Protein AF-T1BS08-F1 (afdb_monomer_lite)

Secondary structure (DSSP, 8-state):
-HHHHHHHHHHHHHHHHHHHTTGGGT--HHHHHHHHHT--EEEETTEEEEPP--HHHHHHHHHTT-TT------

Sequence (74 aa):
MFVNFIALILHYRIYNLLKKHDLLKRYSPEDVITHLERVYMLKIGDDWRISEIPKKTNDIIEALEIPIMQKSGS

Radius of gyration: 14.48 Å; chains: 1; bounding box: 33×48×30 Å

Structure (mmCIF, N/CA/C/O backbone):
data_AF-T1BS08-F1
#
_entry.id   AF-T1BS08-F1
#
loop_
_atom_site.group_PDB
_atom_site.id
_atom_site.type_symbol
_atom_site.label_atom_id
_atom_site.label_alt_id
_atom_site.label_comp_id
_atom_site.label_asym_id
_atom_site.label_entity_id
_atom_site.label_seq_id
_atom_site.pdbx_PDB_ins_code
_atom_site.Cartn_x
_atom_site.Cartn_y
_atom_site.Cartn_z
_atom_site.occupancy
_atom_site.B_iso_or_equiv
_atom_site.auth_seq_id
_atom_site.auth_comp_id
_atom_site.auth_asym_id
_atom_site.auth_atom_id
_atom_site.pdbx_PDB_model_num
ATOM 1 N N . MET A 1 1 ? 2.585 20.093 -9.225 1.00 80.50 1 MET A N 1
ATOM 2 C CA . MET A 1 1 ? 1.156 20.052 -8.829 1.00 80.50 1 MET A CA 1
ATOM 3 C C . MET A 1 1 ? 0.438 18.779 -9.286 1.00 80.50 1 MET A C 1
ATOM 5 O O . MET A 1 1 ? -0.099 18.096 -8.429 1.00 80.50 1 MET A O 1
ATOM 9 N N . PHE A 1 2 ? 0.459 18.401 -10.572 1.00 93.44 2 PHE A N 1
ATOM 10 C CA . PHE A 1 2 ? -0.263 17.212 -11.075 1.00 93.44 2 PHE A CA 1
ATOM 11 C C . PHE A 1 2 ? 0.162 15.874 -10.437 1.00 93.44 2 PHE A C 1
ATOM 13 O O . PHE A 1 2 ? -0.684 15.095 -10.012 1.00 93.44 2 PHE A O 1
ATOM 20 N N . VAL A 1 3 ? 1.469 15.637 -10.287 1.00 93.62 3 VAL A N 1
ATOM 21 C CA . VAL A 1 3 ? 1.991 14.414 -9.645 1.00 93.62 3 VAL A CA 1
ATOM 22 C C . VAL A 1 3 ? 1.509 14.285 -8.196 1.00 93.62 3 VAL A C 1
ATOM 24 O O . VAL A 1 3 ? 1.091 13.209 -7.786 1.00 93.62 3 VAL A O 1
ATOM 27 N N . ASN A 1 4 ? 1.465 15.392 -7.448 1.00 93.75 4 ASN A N 1
ATOM 28 C CA . ASN A 1 4 ? 0.962 15.400 -6.070 1.00 93.75 4 ASN A CA 1
ATOM 29 C C . ASN A 1 4 ? -0.528 15.043 -6.009 1.00 93.75 4 ASN A C 1
ATOM 31 O O . ASN A 1 4 ? -0.962 14.360 -5.088 1.00 93.75 4 ASN A O 1
ATOM 35 N N . PHE A 1 5 ? -1.310 15.476 -6.999 1.00 94.62 5 PHE A N 1
ATOM 36 C CA . PHE A 1 5 ? -2.725 15.128 -7.094 1.00 94.62 5 PHE A CA 1
ATOM 37 C C . PHE A 1 5 ? -2.926 13.625 -7.333 1.00 94.62 5 PHE A C 1
ATOM 39 O O . PHE A 1 5 ? -3.735 12.997 -6.652 1.00 94.62 5 PHE A O 1
ATOM 46 N N . ILE A 1 6 ? -2.137 13.024 -8.231 1.00 94.31 6 ILE A N 1
ATOM 47 C CA . ILE A 1 6 ? -2.144 11.569 -8.447 1.00 94.31 6 ILE A CA 1
ATOM 48 C C . ILE A 1 6 ? -1.717 10.834 -7.173 1.00 94.31 6 ILE A C 1
ATOM 50 O O . ILE A 1 6 ? -2.394 9.895 -6.756 1.00 94.31 6 ILE A O 1
ATOM 54 N N . ALA A 1 7 ? -0.635 11.281 -6.531 1.00 93.19 7 ALA A N 1
ATOM 55 C CA . ALA A 1 7 ? -0.147 10.691 -5.289 1.00 93.19 7 ALA A CA 1
ATOM 56 C C . ALA A 1 7 ? -1.224 10.712 -4.194 1.00 93.19 7 ALA A C 1
ATOM 58 O O . ALA A 1 7 ? -1.445 9.702 -3.532 1.00 93.19 7 ALA A O 1
ATOM 59 N N . LEU A 1 8 ? -1.962 11.818 -4.060 1.00 94.25 8 LEU A N 1
ATOM 60 C CA . LEU A 1 8 ? -3.053 11.940 -3.095 1.00 94.25 8 LEU A CA 1
ATOM 61 C C . LEU A 1 8 ? -4.193 10.952 -3.382 1.00 94.25 8 LEU A C 1
ATOM 63 O O . LEU A 1 8 ? -4.681 10.292 -2.466 1.00 94.25 8 LEU A O 1
ATOM 67 N N . ILE A 1 9 ? -4.594 10.806 -4.649 1.00 94.38 9 ILE A N 1
ATOM 68 C CA . ILE A 1 9 ? -5.625 9.837 -5.053 1.00 94.38 9 ILE A CA 1
ATOM 69 C C . ILE A 1 9 ? -5.191 8.407 -4.712 1.00 94.38 9 ILE A C 1
ATOM 71 O O . ILE A 1 9 ? -5.978 7.635 -4.161 1.00 94.38 9 ILE A O 1
ATOM 75 N N . LEU A 1 10 ? -3.945 8.045 -5.025 1.00 91.00 10 LEU A N 1
ATOM 76 C CA . LEU A 1 10 ? -3.401 6.718 -4.731 1.00 91.00 10 LEU A CA 1
ATOM 77 C C . LEU A 1 10 ? -3.308 6.471 -3.222 1.00 91.00 10 LEU A C 1
ATOM 79 O O . LEU A 1 10 ? -3.744 5.423 -2.748 1.00 91.00 10 LEU A O 1
ATOM 83 N N . HIS A 1 11 ? -2.840 7.459 -2.461 1.00 93.00 11 HIS A N 1
ATOM 84 C CA . HIS A 1 11 ? -2.777 7.391 -1.005 1.00 93.00 11 HIS A CA 1
ATOM 85 C C . HIS A 1 11 ? -4.162 7.129 -0.394 1.00 93.00 11 HIS A C 1
ATOM 87 O O . HIS A 1 11 ? -4.326 6.220 0.420 1.00 93.00 11 HIS A O 1
ATOM 93 N N . TYR A 1 12 ? -5.194 7.860 -0.831 1.00 93.56 12 TYR A N 1
ATOM 94 C CA . TYR A 1 12 ? -6.562 7.638 -0.353 1.00 93.56 12 TYR A CA 1
ATOM 95 C C . TYR A 1 12 ? -7.158 6.302 -0.804 1.00 93.56 12 TYR A C 1
ATOM 97 O O . TYR A 1 12 ? -7.970 5.726 -0.078 1.00 93.56 12 TYR A O 1
ATOM 105 N N . ARG A 1 13 ? -6.754 5.770 -1.963 1.00 91.00 13 ARG A N 1
ATOM 106 C CA . ARG A 1 13 ? -7.135 4.413 -2.378 1.00 91.00 13 ARG A CA 1
ATOM 107 C C . ARG A 1 13 ? -6.581 3.362 -1.422 1.00 91.00 13 ARG A C 1
ATOM 109 O O . ARG A 1 13 ? -7.354 2.519 -0.973 1.00 91.00 13 ARG A O 1
ATOM 116 N N . ILE A 1 14 ? -5.297 3.446 -1.072 1.00 89.88 14 ILE A N 1
ATOM 117 C CA . ILE A 1 14 ? -4.660 2.539 -0.103 1.00 89.88 14 ILE A CA 1
ATOM 118 C C . ILE A 1 14 ? -5.316 2.694 1.273 1.00 89.88 14 ILE A C 1
ATOM 120 O O . ILE A 1 14 ? -5.691 1.704 1.893 1.00 89.88 14 ILE A O 1
ATOM 124 N N . TYR A 1 15 ? -5.541 3.932 1.718 1.00 92.12 15 TYR A N 1
ATOM 125 C CA . TYR A 1 15 ? -6.237 4.215 2.973 1.00 92.12 15 TYR A CA 1
ATOM 126 C C . TYR A 1 15 ? -7.637 3.586 3.021 1.00 92.12 15 TYR A C 1
ATOM 128 O O . TYR A 1 15 ? -7.995 2.938 4.002 1.00 92.12 15 TYR A O 1
ATOM 136 N N . ASN A 1 16 ? -8.430 3.731 1.955 1.00 91.12 16 ASN A N 1
ATOM 137 C CA . ASN A 1 16 ? -9.757 3.121 1.884 1.00 91.12 16 ASN A CA 1
ATOM 138 C C . ASN A 1 16 ? -9.692 1.594 1.859 1.00 91.12 16 ASN A C 1
ATOM 140 O O . ASN A 1 16 ? -10.576 0.954 2.424 1.00 91.12 16 ASN A O 1
ATOM 144 N N . LEU A 1 17 ? -8.675 1.014 1.221 1.00 87.81 17 LEU A N 1
ATOM 145 C CA . LEU A 1 17 ? -8.439 -0.426 1.235 1.00 87.81 17 LEU A CA 1
ATOM 146 C C . LEU A 1 17 ? -8.180 -0.896 2.675 1.00 87.81 17 LEU A C 1
ATOM 148 O O . LEU A 1 17 ? -8.928 -1.713 3.199 1.00 87.81 17 LEU A O 1
ATOM 152 N N . LEU A 1 18 ? -7.231 -0.268 3.373 1.00 89.31 18 LEU A N 1
ATOM 153 C CA . LEU A 1 18 ? -6.940 -0.551 4.782 1.00 89.31 18 LEU A CA 1
ATOM 154 C C . LEU A 1 18 ? -8.172 -0.381 5.681 1.00 89.31 18 LEU A C 1
ATOM 156 O O . LEU A 1 18 ? -8.404 -1.193 6.575 1.00 89.31 18 LEU A O 1
ATOM 160 N N . LYS A 1 19 ? -8.990 0.649 5.433 1.00 90.19 19 LYS A N 1
ATOM 161 C CA . LYS A 1 19 ? -10.233 0.894 6.174 1.00 90.19 19 LYS A CA 1
ATOM 162 C C . LYS A 1 19 ? -11.256 -0.223 5.976 1.00 90.19 19 LYS A C 1
ATOM 164 O O . LYS A 1 19 ? -11.901 -0.618 6.942 1.00 90.19 19 LYS A O 1
ATOM 169 N N . LYS A 1 20 ? -11.414 -0.723 4.746 1.00 88.94 20 LYS A N 1
ATOM 170 C CA . LYS A 1 20 ? -12.354 -1.812 4.428 1.00 88.94 20 LYS A CA 1
ATOM 171 C C . LYS A 1 20 ? -12.021 -3.107 5.168 1.00 88.94 20 LYS A C 1
ATOM 173 O O . LYS A 1 20 ? -12.943 -3.823 5.537 1.00 88.94 20 LYS A O 1
ATOM 178 N N . HIS A 1 21 ? -10.740 -3.362 5.421 1.00 85.44 21 HIS A N 1
ATOM 179 C CA . HIS A 1 21 ? -10.264 -4.566 6.106 1.00 85.44 21 HIS A CA 1
ATOM 180 C C . HIS A 1 21 ? -9.969 -4.352 7.616 1.00 85.44 21 HIS A C 1
ATOM 182 O O . HIS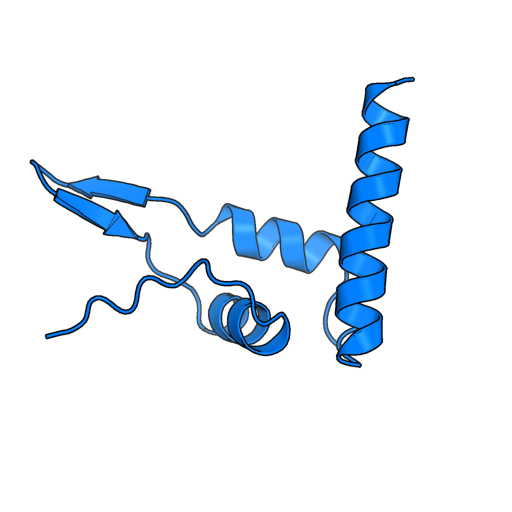 A 1 21 ? -9.355 -5.209 8.239 1.00 85.44 21 HIS A O 1
ATOM 188 N N . ASP A 1 22 ? -10.381 -3.221 8.220 1.00 86.88 22 ASP A N 1
ATOM 189 C CA . ASP A 1 22 ? -10.078 -2.815 9.620 1.00 86.88 22 ASP A CA 1
ATOM 190 C C . ASP A 1 22 ? -8.571 -2.831 9.981 1.00 86.88 22 ASP A C 1
ATOM 192 O O . ASP A 1 22 ? -8.169 -2.994 11.133 1.00 86.88 22 ASP A O 1
ATOM 196 N N . LEU A 1 23 ? -7.702 -2.615 8.989 1.00 87.00 23 LEU A N 1
ATOM 197 C CA . LEU A 1 23 ? -6.243 -2.681 9.140 1.00 87.00 23 LEU A CA 1
ATOM 198 C C . LEU A 1 23 ? -5.610 -1.363 9.606 1.00 87.00 23 LEU A C 1
ATOM 200 O O . LEU A 1 23 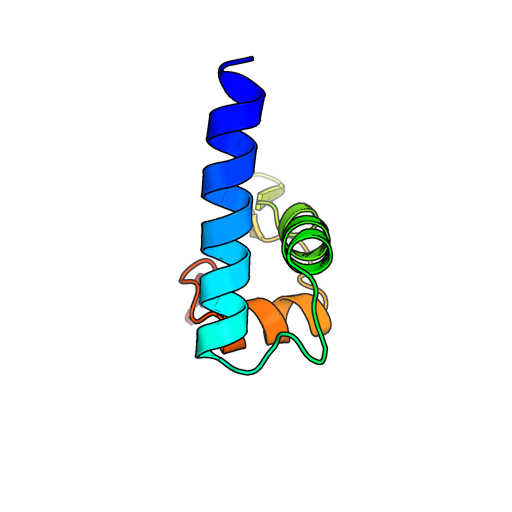? -4.442 -1.351 9.993 1.00 87.00 23 LEU A O 1
ATOM 204 N N . LEU A 1 24 ? -6.370 -0.262 9.635 1.00 87.00 24 LEU A N 1
ATOM 205 C CA . LEU A 1 24 ? -5.872 1.069 10.019 1.00 87.00 24 LEU A CA 1
ATOM 206 C C . LEU A 1 24 ? -5.328 1.149 11.456 1.00 87.00 24 LEU A C 1
ATOM 208 O O . LEU A 1 24 ? -4.572 2.061 11.772 1.00 87.00 24 LEU A O 1
ATOM 212 N N . LYS A 1 25 ? -5.693 0.205 12.334 1.00 86.06 25 LYS A N 1
ATOM 213 C CA . LYS A 1 25 ? -5.144 0.113 13.700 1.00 86.06 25 LYS A CA 1
ATOM 214 C C . LYS A 1 25 ? -3.700 -0.394 13.727 1.00 86.06 25 LYS A C 1
ATOM 216 O O . LYS A 1 25 ? -3.027 -0.235 14.741 1.00 86.06 25 LYS A O 1
ATOM 221 N N . ARG A 1 26 ? -3.255 -1.066 12.660 1.00 84.62 26 ARG A N 1
ATOM 222 C CA . ARG A 1 26 ? -1.949 -1.736 12.580 1.00 84.62 26 ARG A CA 1
ATOM 223 C C . ARG A 1 26 ? -1.044 -1.182 11.488 1.00 84.62 26 ARG A C 1
ATOM 225 O O . ARG A 1 26 ? 0.167 -1.240 11.664 1.00 84.62 26 ARG A O 1
ATOM 232 N N . TYR A 1 27 ? -1.613 -0.674 10.398 1.00 86.44 27 TYR A N 1
ATOM 233 C CA . TYR A 1 27 ? -0.856 -0.227 9.233 1.00 86.44 27 TYR A CA 1
ATOM 234 C C . TYR A 1 27 ? -1.358 1.123 8.729 1.00 86.44 27 TYR A C 1
ATOM 236 O O . TYR A 1 27 ? -2.562 1.330 8.546 1.00 86.44 27 TYR A O 1
ATOM 244 N N . SER A 1 28 ? -0.420 2.026 8.460 1.00 89.75 28 SER A N 1
ATOM 245 C CA . SER A 1 28 ? -0.653 3.247 7.696 1.00 89.75 28 SER A CA 1
ATOM 246 C C . SER A 1 28 ? -0.496 2.990 6.186 1.00 89.75 28 SER A C 1
ATOM 248 O O . SER A 1 28 ? 0.117 2.000 5.778 1.00 89.75 28 SER A O 1
ATOM 250 N N . PRO A 1 29 ? -1.022 3.871 5.315 1.00 88.94 29 PRO A N 1
ATOM 251 C CA . PRO A 1 29 ? -0.779 3.775 3.875 1.00 88.94 29 PRO A CA 1
ATOM 252 C C . PRO A 1 29 ? 0.712 3.785 3.500 1.00 88.94 29 PRO A C 1
ATOM 254 O O . PRO A 1 29 ? 1.106 3.104 2.557 1.00 88.94 29 PRO A O 1
ATOM 257 N N . GLU A 1 30 ? 1.539 4.517 4.249 1.00 90.06 30 GLU A N 1
ATOM 258 C CA . GLU A 1 30 ? 2.994 4.567 4.059 1.00 90.06 30 GLU A CA 1
ATOM 259 C C . GLU A 1 30 ? 3.665 3.233 4.415 1.00 90.06 30 GLU A C 1
ATOM 261 O O . GLU A 1 30 ? 4.544 2.768 3.684 1.00 90.06 30 GLU A O 1
ATOM 266 N N . ASP A 1 31 ? 3.194 2.561 5.472 1.00 87.31 31 ASP A N 1
ATOM 267 C CA . ASP A 1 31 ? 3.671 1.222 5.825 1.00 87.31 31 ASP A CA 1
ATOM 268 C C . ASP A 1 31 ? 3.432 0.248 4.673 1.00 87.31 31 ASP A C 1
ATOM 270 O O . ASP A 1 31 ? 4.333 -0.506 4.311 1.00 87.31 31 ASP A O 1
ATOM 274 N N . VAL A 1 32 ? 2.245 0.277 4.060 1.00 88.19 32 VAL A N 1
ATOM 275 C CA . VAL A 1 32 ? 1.916 -0.597 2.924 1.00 88.19 32 VAL A CA 1
ATOM 276 C C . VAL A 1 32 ? 2.886 -0.374 1.766 1.00 88.19 32 VAL A C 1
ATOM 278 O O . VAL A 1 32 ? 3.425 -1.343 1.237 1.00 88.19 32 VAL A O 1
ATOM 281 N N . ILE A 1 33 ? 3.155 0.884 1.406 1.00 88.25 33 ILE A N 1
ATOM 282 C CA . ILE A 1 33 ? 4.102 1.221 0.333 1.00 88.25 33 ILE A CA 1
ATOM 283 C C . ILE A 1 33 ? 5.496 0.682 0.675 1.00 88.25 33 ILE A C 1
ATOM 285 O O . ILE A 1 33 ? 6.063 -0.075 -0.107 1.00 88.25 33 ILE A O 1
ATOM 289 N N . THR A 1 34 ? 5.990 0.957 1.883 1.00 87.75 34 THR A N 1
ATOM 290 C CA . THR A 1 34 ? 7.317 0.515 2.346 1.00 87.75 34 THR A CA 1
ATOM 291 C C . THR A 1 34 ? 7.468 -1.011 2.330 1.00 87.75 34 THR A C 1
ATOM 293 O O . THR A 1 34 ? 8.534 -1.545 2.018 1.00 87.75 34 THR A O 1
ATOM 296 N N . HIS A 1 35 ? 6.409 -1.745 2.685 1.00 85.12 35 HIS A N 1
ATOM 297 C CA . HIS A 1 35 ? 6.429 -3.208 2.674 1.00 85.12 35 HIS A CA 1
ATOM 298 C C . HIS A 1 35 ? 6.401 -3.767 1.249 1.00 85.12 35 HIS A C 1
ATOM 300 O O . HIS A 1 35 ? 7.096 -4.750 0.983 1.00 85.12 35 HIS A O 1
ATOM 306 N N . LEU A 1 36 ? 5.635 -3.148 0.346 1.00 82.44 36 LEU A N 1
ATOM 307 C CA . LEU A 1 36 ? 5.535 -3.556 -1.055 1.00 82.44 36 LEU A CA 1
ATOM 308 C C . LEU A 1 36 ? 6.789 -3.205 -1.864 1.00 82.44 36 LEU A C 1
ATOM 310 O O . LEU A 1 36 ? 7.171 -3.986 -2.725 1.00 82.44 36 LEU A O 1
ATOM 314 N N . GLU A 1 37 ? 7.483 -2.107 -1.553 1.00 84.31 37 GLU A N 1
ATOM 315 C CA . GLU A 1 37 ? 8.762 -1.738 -2.188 1.00 84.31 37 GLU A CA 1
ATOM 316 C C . GLU A 1 37 ? 9.850 -2.812 -2.024 1.00 84.31 37 GLU A C 1
ATOM 318 O O . GLU A 1 37 ? 10.752 -2.931 -2.852 1.00 84.31 37 GLU A O 1
ATOM 323 N N . ARG A 1 38 ? 9.764 -3.632 -0.971 1.00 80.44 38 ARG A N 1
ATOM 324 C CA . ARG A 1 38 ? 10.697 -4.745 -0.731 1.00 80.44 38 ARG A CA 1
ATOM 325 C C . ARG A 1 38 ? 10.387 -5.984 -1.573 1.00 80.44 38 ARG A C 1
ATOM 327 O O . ARG A 1 38 ? 11.228 -6.879 -1.658 1.00 80.44 38 ARG A O 1
ATOM 334 N N . VAL A 1 39 ? 9.204 -6.043 -2.186 1.00 81.62 39 VAL A N 1
ATOM 335 C CA . VAL A 1 39 ? 8.766 -7.145 -3.045 1.00 81.62 39 VAL A CA 1
ATOM 336 C C . VAL A 1 39 ? 9.061 -6.781 -4.492 1.00 81.62 39 VAL A C 1
ATOM 338 O O . VAL A 1 39 ? 8.402 -5.932 -5.085 1.00 81.62 39 VAL A O 1
ATOM 341 N N . TYR A 1 40 ? 10.049 -7.438 -5.084 1.00 77.88 40 TYR A N 1
ATOM 342 C CA . TYR A 1 40 ? 10.420 -7.229 -6.479 1.00 77.88 40 TYR A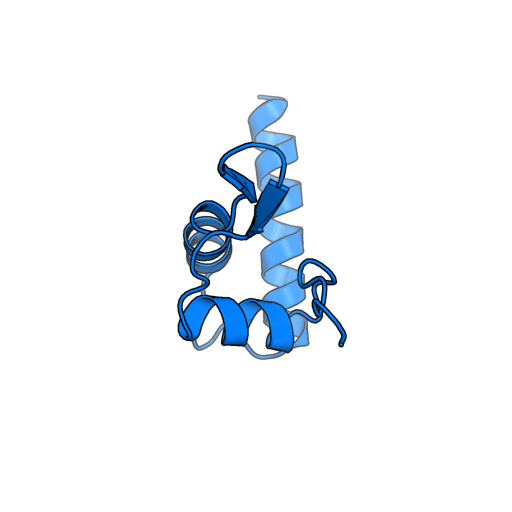 CA 1
ATOM 343 C C . TYR A 1 40 ? 10.893 -8.537 -7.100 1.00 77.88 40 TYR A C 1
ATOM 345 O O . TYR A 1 40 ? 11.310 -9.464 -6.409 1.00 77.88 40 TYR A O 1
ATOM 353 N N . MET A 1 41 ? 10.805 -8.636 -8.424 1.00 78.88 41 MET A N 1
ATOM 354 C CA . MET A 1 41 ? 11.331 -9.797 -9.132 1.00 78.88 41 MET A CA 1
ATOM 355 C C . MET A 1 41 ? 12.842 -9.654 -9.325 1.00 78.88 41 MET A C 1
ATOM 357 O O . MET A 1 41 ? 13.332 -8.659 -9.858 1.00 78.88 41 MET A O 1
ATOM 361 N N . LEU A 1 42 ? 13.568 -10.678 -8.901 1.00 79.31 42 LEU A N 1
ATOM 362 C CA . LEU A 1 42 ? 14.987 -10.885 -9.117 1.00 79.31 42 LEU A CA 1
ATOM 363 C C . LEU A 1 42 ? 15.181 -11.800 -10.326 1.00 79.31 42 LEU A C 1
ATOM 365 O O . LEU A 1 42 ? 14.578 -12.871 -10.408 1.00 79.31 42 LEU A O 1
ATOM 369 N N . LYS A 1 43 ? 16.063 -11.406 -11.245 1.00 80.31 43 LYS A N 1
ATOM 370 C CA . LYS A 1 43 ? 16.545 -12.295 -12.302 1.00 80.31 43 LYS A CA 1
ATOM 371 C C . LYS A 1 43 ? 17.764 -13.053 -11.780 1.00 80.31 43 LYS A C 1
ATOM 373 O O . LYS A 1 43 ? 18.799 -12.441 -11.524 1.00 80.31 43 LYS A O 1
ATOM 378 N N . ILE A 1 44 ? 17.638 -14.366 -11.608 1.00 80.62 44 ILE A N 1
ATOM 379 C CA . ILE A 1 44 ? 18.728 -15.242 -11.163 1.00 80.62 44 ILE A CA 1
ATOM 380 C C . ILE A 1 44 ? 19.001 -16.238 -12.288 1.00 80.62 44 ILE A C 1
ATOM 382 O O . ILE A 1 44 ? 18.245 -17.184 -12.491 1.00 80.62 44 ILE A O 1
ATOM 386 N N . GLY A 1 45 ? 20.080 -16.003 -13.040 1.00 83.69 45 GLY A N 1
ATOM 387 C CA . GLY A 1 45 ? 20.359 -16.748 -14.269 1.00 83.69 45 GLY A CA 1
ATOM 388 C C . GLY A 1 45 ? 19.314 -16.443 -15.345 1.00 83.69 45 GLY A C 1
ATOM 389 O O . GLY A 1 45 ? 19.117 -15.276 -15.695 1.00 83.69 45 GLY A O 1
ATOM 390 N N . ASP A 1 46 ? 18.638 -17.484 -15.831 1.00 85.38 46 ASP A N 1
ATOM 391 C CA . ASP A 1 46 ? 17.537 -17.379 -16.798 1.00 85.38 46 ASP A CA 1
ATOM 392 C C . ASP A 1 46 ? 16.142 -17.341 -16.146 1.00 85.38 46 ASP A C 1
ATOM 394 O O . ASP A 1 46 ? 15.159 -17.043 -16.826 1.00 85.38 46 ASP A O 1
ATOM 398 N N . ASP A 1 47 ? 16.052 -17.549 -14.828 1.00 80.69 47 ASP A N 1
ATOM 399 C CA . ASP A 1 47 ? 14.782 -17.579 -14.102 1.00 80.69 47 ASP A CA 1
ATOM 400 C C . ASP A 1 47 ? 14.445 -16.227 -13.461 1.00 80.69 47 ASP A C 1
ATOM 402 O O . ASP A 1 47 ? 15.292 -15.547 -12.868 1.00 80.69 47 ASP A O 1
ATOM 406 N N . TRP A 1 48 ? 13.160 -15.875 -13.496 1.00 77.94 48 TRP A N 1
ATOM 407 C CA . TRP A 1 48 ? 12.594 -14.802 -12.683 1.00 77.94 48 TRP A CA 1
ATOM 408 C C . TRP A 1 48 ? 12.061 -15.382 -11.376 1.00 77.94 48 TRP A C 1
ATOM 410 O O . TRP A 1 48 ? 11.192 -16.251 -11.381 1.00 77.94 48 TRP A O 1
ATOM 420 N N . ARG A 1 49 ? 12.569 -14.894 -10.245 1.00 76.19 49 ARG A N 1
ATOM 421 C CA . ARG A 1 49 ? 12.116 -15.287 -8.906 1.00 76.19 49 ARG A CA 1
ATOM 422 C C . ARG A 1 49 ? 11.685 -14.061 -8.123 1.00 76.19 49 ARG A C 1
ATOM 424 O O . ARG A 1 49 ? 12.266 -12.994 -8.272 1.00 76.19 49 ARG A O 1
ATOM 431 N N . ILE A 1 50 ? 10.668 -14.194 -7.283 1.00 74.25 50 ILE A N 1
ATOM 432 C CA . ILE A 1 50 ? 10.268 -13.109 -6.380 1.00 74.25 50 ILE A CA 1
ATOM 433 C C . ILE A 1 50 ? 11.319 -13.003 -5.263 1.00 74.25 50 ILE A C 1
ATOM 435 O O . ILE A 1 50 ? 11.844 -14.024 -4.812 1.00 74.25 50 ILE A O 1
ATOM 439 N N . SER A 1 51 ? 11.656 -11.779 -4.850 1.00 75.50 51 SER A N 1
ATOM 440 C CA . SER A 1 51 ? 12.499 -11.524 -3.680 1.00 75.50 51 SER A CA 1
ATOM 441 C C . SER A 1 51 ? 11.896 -12.146 -2.418 1.00 75.50 51 SER A C 1
ATOM 443 O O . SER A 1 51 ? 10.705 -12.454 -2.356 1.00 75.50 51 SER A O 1
ATOM 445 N N . GLU A 1 52 ? 12.723 -12.356 -1.394 1.00 74.19 52 GLU A N 1
ATOM 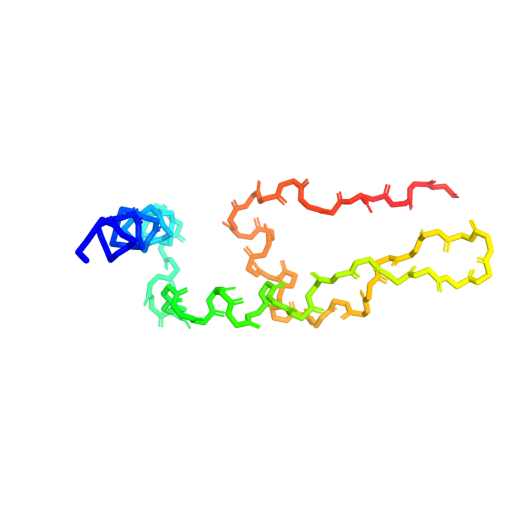446 C CA . GLU A 1 52 ? 12.241 -12.862 -0.111 1.00 74.19 52 GLU A CA 1
ATOM 447 C C . GLU A 1 52 ? 11.142 -11.937 0.436 1.00 74.19 52 GLU A C 1
ATOM 449 O O . GLU A 1 52 ? 11.385 -10.758 0.694 1.00 74.19 52 GLU A O 1
ATOM 454 N N . ILE A 1 53 ? 9.925 -12.470 0.589 1.00 76.12 53 ILE A N 1
ATOM 455 C CA . ILE A 1 53 ? 8.781 -11.722 1.111 1.00 76.12 53 ILE A CA 1
ATOM 456 C C . ILE A 1 53 ? 8.815 -11.814 2.641 1.00 76.12 53 ILE A C 1
ATOM 458 O O . ILE A 1 53 ? 8.630 -12.903 3.193 1.00 76.12 53 ILE A O 1
ATOM 462 N N . PRO A 1 54 ? 9.004 -10.696 3.367 1.00 76.12 54 PRO A N 1
ATOM 463 C CA . PRO A 1 54 ? 8.932 -10.707 4.822 1.00 76.12 54 PRO A CA 1
ATOM 464 C C . PRO A 1 54 ? 7.534 -11.128 5.292 1.00 76.12 54 PRO A C 1
ATOM 466 O O . PRO A 1 54 ? 6.537 -10.708 4.708 1.00 76.12 54 PRO A O 1
ATOM 469 N N . LYS A 1 55 ? 7.434 -11.869 6.407 1.00 74.12 55 LYS A N 1
ATOM 470 C CA . LYS A 1 55 ? 6.139 -12.333 6.958 1.00 74.12 55 LYS A CA 1
ATOM 471 C C . LYS A 1 55 ? 5.094 -11.217 7.082 1.00 74.12 55 LYS A C 1
ATOM 473 O O . LYS A 1 55 ? 3.974 -11.383 6.629 1.00 74.12 55 LYS A O 1
ATOM 478 N N . LYS A 1 56 ? 5.498 -10.046 7.590 1.00 73.06 56 LYS A N 1
ATOM 479 C CA . LYS A 1 56 ? 4.617 -8.870 7.717 1.00 73.06 56 LYS A CA 1
ATOM 480 C C . LYS A 1 56 ? 4.087 -8.369 6.373 1.00 73.06 56 LYS A C 1
ATOM 482 O O . LYS A 1 56 ? 2.966 -7.887 6.305 1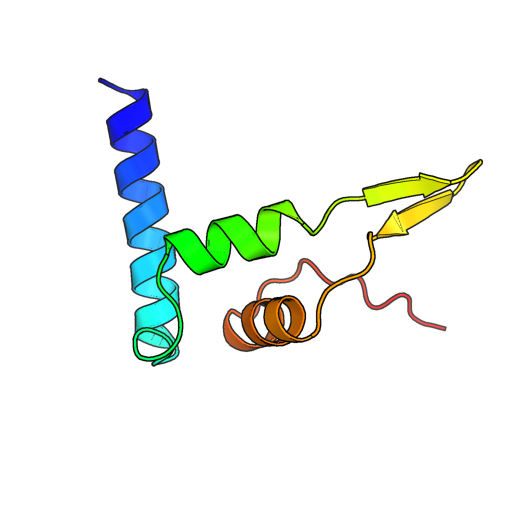.00 73.06 56 LYS A O 1
ATOM 487 N N . THR A 1 57 ? 4.896 -8.455 5.319 1.00 78.44 57 THR A N 1
ATOM 488 C CA . THR A 1 57 ? 4.473 -8.092 3.965 1.00 78.44 57 THR A CA 1
ATOM 489 C C . THR A 1 57 ? 3.481 -9.113 3.425 1.00 78.44 57 THR A C 1
ATOM 491 O O . THR A 1 57 ? 2.511 -8.716 2.791 1.00 78.44 57 THR A O 1
ATOM 494 N N . ASN A 1 58 ? 3.670 -10.403 3.724 1.00 78.31 58 ASN A N 1
ATOM 495 C CA . ASN A 1 58 ? 2.695 -11.428 3.365 1.00 78.31 58 ASN A CA 1
ATOM 496 C C . ASN A 1 58 ? 1.347 -11.204 4.066 1.00 78.31 58 ASN A C 1
ATOM 498 O O . ASN A 1 58 ? 0.317 -11.237 3.406 1.00 78.31 58 ASN A O 1
ATOM 502 N N . ASP A 1 59 ? 1.358 -10.867 5.360 1.00 78.00 59 ASP A N 1
ATOM 503 C CA . ASP A 1 59 ? 0.136 -10.542 6.108 1.00 78.00 59 ASP A CA 1
ATOM 504 C C . ASP A 1 59 ? -0.622 -9.366 5.466 1.00 78.00 59 ASP A C 1
ATOM 506 O O . ASP A 1 59 ? -1.845 -9.391 5.368 1.00 78.00 59 ASP A O 1
ATOM 510 N N . ILE A 1 60 ? 0.098 -8.339 4.993 1.00 79.50 60 ILE A N 1
ATOM 511 C CA . ILE A 1 60 ? -0.493 -7.198 4.278 1.00 79.50 60 ILE A CA 1
ATOM 512 C C . ILE A 1 60 ? -1.045 -7.635 2.915 1.00 79.50 60 ILE A C 1
ATOM 514 O O . ILE A 1 60 ? -2.151 -7.241 2.566 1.00 79.50 60 ILE A O 1
ATOM 518 N N . ILE A 1 61 ? -0.303 -8.433 2.142 1.00 80.25 61 ILE A N 1
ATOM 519 C CA . ILE A 1 61 ? -0.732 -8.911 0.816 1.00 80.25 61 ILE A CA 1
ATOM 520 C C . ILE A 1 61 ? -1.997 -9.769 0.930 1.00 80.25 61 ILE A C 1
ATOM 522 O O . ILE A 1 61 ? -2.941 -9.551 0.172 1.00 80.25 61 ILE A O 1
ATOM 526 N N . GLU A 1 62 ? -2.029 -10.701 1.884 1.00 79.50 62 GLU A N 1
ATOM 527 C CA . GLU A 1 62 ? -3.189 -11.551 2.157 1.00 79.50 62 GLU A CA 1
ATOM 528 C C . GLU A 1 62 ? -4.375 -10.727 2.665 1.00 79.50 62 GLU A C 1
ATOM 530 O O . GLU A 1 62 ? -5.480 -10.857 2.142 1.00 79.50 62 GLU A O 1
ATOM 535 N N . ALA A 1 63 ? -4.156 -9.829 3.631 1.00 74.88 63 ALA A N 1
ATOM 536 C CA . ALA A 1 63 ? -5.233 -9.028 4.209 1.00 74.88 63 ALA A CA 1
ATOM 537 C C . ALA A 1 63 ? -5.810 -7.984 3.240 1.00 74.88 63 ALA A C 1
ATOM 539 O O . ALA A 1 63 ? -6.952 -7.566 3.408 1.00 74.88 63 ALA A O 1
ATOM 540 N N . LEU A 1 64 ? -5.030 -7.556 2.245 1.00 76.62 64 LEU A N 1
ATOM 541 C CA . LEU A 1 64 ? -5.458 -6.649 1.179 1.00 76.62 64 LEU A CA 1
ATOM 542 C C . LEU A 1 64 ? -5.904 -7.388 -0.094 1.00 76.62 64 LEU A C 1
ATOM 544 O O . LEU A 1 64 ? -6.211 -6.731 -1.090 1.00 76.62 64 LEU A O 1
ATOM 548 N N . GLU A 1 65 ? -5.911 -8.726 -0.069 1.00 76.31 65 GLU A N 1
ATOM 549 C CA . GLU A 1 65 ? -6.295 -9.611 -1.177 1.00 76.31 65 GLU A CA 1
ATOM 550 C C . GLU A 1 65 ? -5.596 -9.261 -2.503 1.00 76.31 65 GLU A C 1
ATOM 552 O O . GLU A 1 65 ? -6.168 -9.382 -3.590 1.00 76.31 65 GLU A O 1
ATOM 557 N N . ILE A 1 66 ? -4.346 -8.790 -2.434 1.00 74.25 66 ILE A N 1
ATOM 558 C CA . ILE A 1 66 ? -3.646 -8.313 -3.624 1.00 74.25 66 ILE 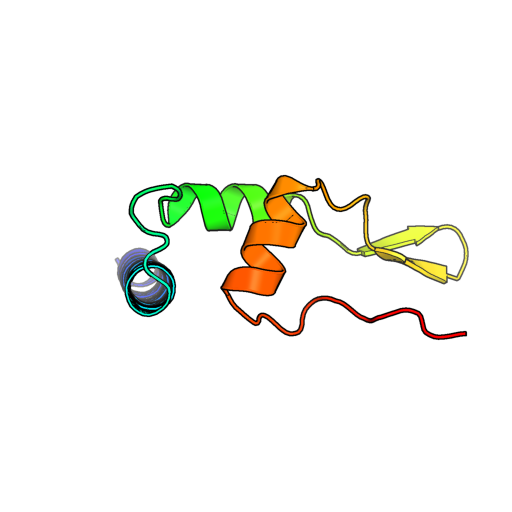A CA 1
ATOM 559 C C . ILE A 1 66 ? -3.085 -9.525 -4.382 1.00 74.25 66 ILE A C 1
ATOM 561 O O . ILE A 1 66 ? -2.271 -10.267 -3.825 1.00 74.25 66 ILE A O 1
ATOM 565 N N . PRO A 1 67 ? -3.426 -9.723 -5.670 1.00 67.94 67 PRO A N 1
ATOM 566 C CA . PRO A 1 67 ? -2.977 -10.875 -6.451 1.00 67.94 67 PRO A CA 1
ATOM 567 C C . PRO A 1 67 ? -1.527 -10.707 -6.951 1.00 67.94 67 PRO A C 1
ATOM 569 O O . PRO A 1 67 ? -1.250 -10.862 -8.136 1.00 67.94 67 PRO A O 1
ATOM 572 N N . ILE A 1 68 ? -0.592 -10.345 -6.066 1.00 66.44 68 ILE A N 1
ATOM 573 C CA . ILE A 1 68 ? 0.846 -10.235 -6.383 1.00 66.44 68 ILE A CA 1
ATOM 574 C C . ILE A 1 68 ? 1.556 -11.581 -6.184 1.00 66.44 68 ILE A C 1
ATOM 576 O O . ILE A 1 68 ? 2.562 -11.855 -6.838 1.00 66.44 68 ILE A O 1
ATOM 580 N N . MET A 1 69 ? 1.034 -12.457 -5.318 1.00 58.41 69 MET A N 1
ATOM 581 C CA . MET A 1 69 ? 1.585 -13.800 -5.156 1.00 58.41 69 MET A CA 1
ATOM 582 C C . MET A 1 69 ? 1.232 -14.672 -6.364 1.00 58.41 69 MET A C 1
ATOM 584 O O . MET A 1 69 ? 0.129 -15.209 -6.461 1.00 58.41 69 MET A O 1
ATOM 588 N N . GLN A 1 70 ? 2.206 -14.911 -7.244 1.00 49.50 70 GLN A N 1
ATOM 589 C CA . GLN A 1 70 ? 2.229 -16.192 -7.937 1.00 49.50 70 GLN A CA 1
ATOM 590 C C . GLN A 1 70 ? 2.530 -17.254 -6.880 1.00 49.50 70 GLN A C 1
ATOM 592 O O . GLN A 1 70 ? 3.664 -17.382 -6.418 1.00 49.50 70 GLN A O 1
ATOM 597 N N . LYS A 1 71 ? 1.512 -18.029 -6.482 1.00 43.62 71 LYS A N 1
ATOM 598 C CA . LYS A 1 71 ? 1.774 -19.373 -5.969 1.00 43.62 71 LYS A CA 1
ATOM 599 C C . LYS A 1 71 ? 2.520 -20.086 -7.088 1.00 43.62 71 LYS A C 1
ATOM 601 O O . LYS A 1 71 ? 1.900 -20.485 -8.070 1.00 43.62 71 LYS A O 1
ATOM 606 N N . SER A 1 72 ? 3.841 -20.184 -6.957 1.00 36.50 72 SER A N 1
ATOM 607 C CA . SER A 1 72 ? 4.632 -21.152 -7.704 1.00 36.50 72 SER A CA 1
ATOM 608 C C . SER A 1 72 ? 4.089 -22.515 -7.297 1.00 36.50 72 SER A C 1
ATOM 610 O O . SER A 1 72 ? 4.433 -23.055 -6.249 1.00 36.50 72 SER A O 1
ATOM 612 N N . GLY A 1 73 ? 3.090 -22.968 -8.043 1.00 33.59 73 GLY A N 1
ATOM 613 C CA . GLY A 1 73 ? 2.501 -24.274 -7.890 1.00 33.59 73 GLY A CA 1
ATOM 614 C C . GLY A 1 73 ? 3.444 -25.317 -8.465 1.00 33.59 73 GLY A C 1
ATOM 615 O O . GLY A 1 73 ? 3.971 -25.121 -9.557 1.00 33.59 73 GLY A O 1
ATOM 616 N N . SER A 1 74 ? 3.483 -26.435 -7.738 1.00 31.88 74 SER A N 1
ATOM 617 C CA . SER A 1 74 ? 3.998 -27.768 -8.088 1.00 31.88 74 SER A CA 1
ATOM 618 C C . SER A 1 74 ? 5.505 -27.964 -8.004 1.00 31.88 74 SER A C 1
ATOM 620 O O . SER A 1 74 ? 6.242 -27.400 -8.836 1.00 31.88 74 SER A O 1
#

pLDDT: mean 80.48, std 13.49, range [31.88, 94.62]

Organism: NCBI:txid410659

Foldseek 3Di:
DVVVVVVVVVLVVLVVLCVVLVNVVPDHSVRLVVLVVQWDWDDDPPDTDTGDRPPVNVVVCVSSVPPPDPPPDD